Protein AF-A0A285VDT2-F1 (afdb_monomer_lite)

Structure (mmCIF, N/CA/C/O backbone):
data_AF-A0A285VDT2-F1
#
_entry.id   AF-A0A285VDT2-F1
#
loop_
_atom_site.group_PDB
_atom_site.id
_atom_site.type_symbol
_atom_site.label_atom_id
_atom_site.label_alt_id
_atom_site.label_comp_id
_atom_site.label_asym_id
_atom_site.label_entity_id
_atom_site.label_seq_id
_atom_site.pdbx_PDB_ins_code
_atom_site.Cartn_x
_atom_site.Cartn_y
_atom_site.Cartn_z
_atom_site.occupancy
_atom_site.B_iso_or_equiv
_atom_site.auth_seq_id
_atom_site.auth_comp_id
_atom_site.auth_asym_id
_atom_site.auth_atom_id
_atom_site.pdbx_PDB_model_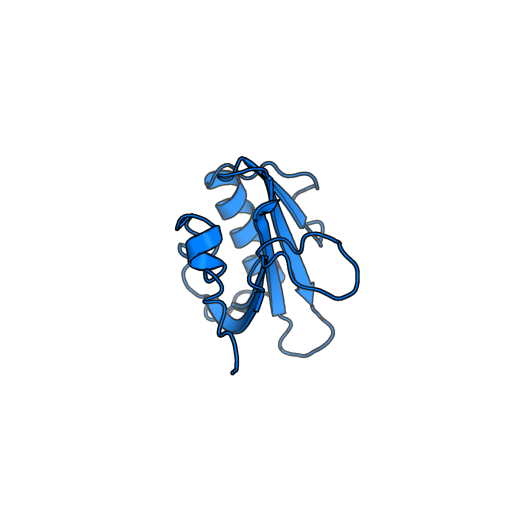num
ATOM 1 N N . MET A 1 1 ? -4.311 -21.437 -32.000 1.00 34.25 1 MET A N 1
ATOM 2 C CA . MET A 1 1 ? -3.318 -21.904 -31.013 1.00 34.25 1 MET A CA 1
ATOM 3 C C . MET A 1 1 ? -3.077 -20.751 -30.069 1.00 34.25 1 MET A C 1
A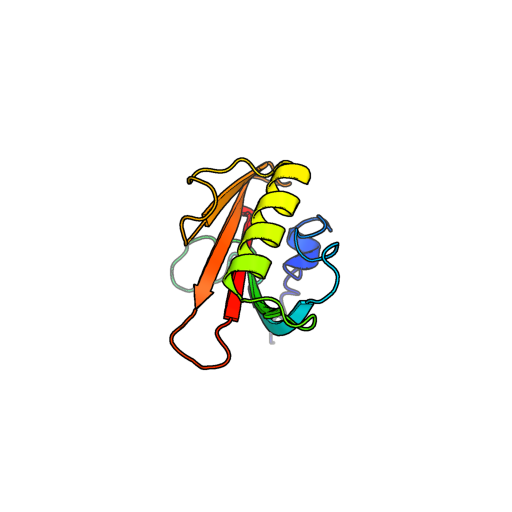TOM 5 O O . MET A 1 1 ? -2.606 -19.710 -30.505 1.00 34.25 1 MET A O 1
ATOM 9 N N . THR A 1 2 ? -3.561 -20.893 -28.843 1.00 35.31 2 THR A N 1
ATOM 10 C CA . THR A 1 2 ? -3.599 -19.864 -27.804 1.00 35.31 2 THR A CA 1
ATOM 11 C C . THR A 1 2 ? -2.186 -19.683 -27.260 1.00 35.31 2 THR A C 1
ATOM 13 O O . THR A 1 2 ? -1.640 -20.602 -26.654 1.00 35.31 2 THR A O 1
ATOM 16 N N . GLY A 1 3 ? -1.562 -18.543 -27.550 1.00 34.09 3 GLY A N 1
ATOM 17 C CA . GLY A 1 3 ? -0.282 -18.173 -26.959 1.00 34.09 3 GLY A CA 1
ATOM 18 C C . GLY A 1 3 ? -0.521 -17.744 -25.521 1.00 34.09 3 GLY A C 1
ATOM 19 O O . GLY A 1 3 ? -0.917 -16.609 -25.283 1.00 34.09 3 GLY A O 1
ATOM 20 N N . CYS A 1 4 ? -0.329 -18.659 -24.574 1.00 39.66 4 CYS A N 1
ATOM 21 C CA . CYS A 1 4 ? -0.195 -18.300 -23.170 1.00 39.66 4 CYS A CA 1
ATOM 22 C C . CYS A 1 4 ? 1.149 -17.582 -23.017 1.00 39.66 4 CYS A C 1
ATOM 24 O O . CYS A 1 4 ? 2.190 -18.226 -22.908 1.00 39.66 4 CYS A O 1
ATOM 26 N N . THR A 1 5 ? 1.146 -16.253 -23.070 1.00 41.75 5 THR A N 1
ATOM 27 C CA . THR A 1 5 ? 2.251 -15.468 -22.524 1.00 41.75 5 THR A CA 1
ATOM 28 C C . THR A 1 5 ? 2.185 -15.627 -21.014 1.00 41.75 5 THR A C 1
ATOM 30 O O . THR A 1 5 ? 1.240 -15.153 -20.389 1.00 41.75 5 THR A O 1
ATOM 33 N N . SER A 1 6 ? 3.145 -16.353 -20.447 1.00 41.56 6 SER A N 1
ATOM 34 C CA . SER A 1 6 ? 3.426 -16.358 -19.015 1.00 41.56 6 SER A CA 1
ATOM 35 C C . SER A 1 6 ? 3.717 -14.918 -18.595 1.00 41.56 6 SER A C 1
ATOM 37 O O . SER A 1 6 ? 4.803 -14.407 -18.868 1.00 41.56 6 SER A O 1
ATOM 39 N N . GLY A 1 7 ? 2.716 -14.237 -18.040 1.00 42.03 7 GLY A N 1
ATOM 40 C CA . GLY A 1 7 ? 2.920 -12.961 -17.378 1.00 42.03 7 GLY A CA 1
ATOM 41 C C . GLY A 1 7 ? 3.791 -13.207 -16.155 1.00 42.03 7 GLY A C 1
ATOM 42 O O . GLY A 1 7 ? 3.522 -14.117 -15.375 1.00 42.03 7 GLY A O 1
ATOM 43 N N . THR A 1 8 ? 4.897 -12.476 -16.055 1.00 47.69 8 THR A N 1
ATOM 44 C CA . THR A 1 8 ? 5.686 -12.406 -14.828 1.00 47.69 8 THR A CA 1
ATOM 45 C C . THR A 1 8 ? 4.775 -11.801 -13.758 1.00 47.69 8 THR A C 1
ATOM 47 O O . THR A 1 8 ? 4.368 -10.649 -13.949 1.00 47.69 8 THR A O 1
ATOM 50 N N . PRO A 1 9 ? 4.435 -12.535 -12.679 1.00 51.22 9 PRO A N 1
ATOM 51 C CA . PRO A 1 9 ? 3.618 -12.016 -11.590 1.00 51.22 9 PRO A CA 1
ATOM 52 C C . PRO A 1 9 ? 4.204 -10.701 -11.096 1.00 51.22 9 PRO A C 1
ATOM 54 O O . PRO A 1 9 ? 5.424 -10.575 -11.007 1.00 51.22 9 PRO A O 1
ATOM 57 N N . ALA A 1 10 ? 3.380 -9.721 -10.730 1.00 54.38 10 ALA A N 1
ATOM 58 C CA . ALA A 1 10 ? 3.920 -8.447 -10.257 1.00 54.38 10 ALA A CA 1
ATOM 59 C C . ALA A 1 10 ? 4.850 -8.597 -9.030 1.00 54.38 10 ALA A C 1
ATOM 61 O O . ALA A 1 10 ? 5.765 -7.800 -8.882 1.00 54.38 10 ALA A O 1
ATOM 62 N N . SER A 1 11 ? 4.709 -9.649 -8.214 1.00 51.66 11 SER A N 1
ATOM 63 C CA . SER A 1 11 ? 5.677 -10.002 -7.158 1.00 51.66 11 SER A CA 1
ATOM 64 C C . SER A 1 11 ? 7.075 -10.366 -7.688 1.00 51.66 11 SER A C 1
ATOM 66 O O . SER A 1 11 ? 8.075 -10.038 -7.058 1.00 51.66 11 SER A O 1
ATOM 68 N N . GLU A 1 12 ? 7.156 -11.001 -8.858 1.00 54.78 12 GLU A N 1
ATOM 69 C CA . GLU A 1 12 ? 8.400 -11.309 -9.575 1.00 54.78 12 GLU A CA 1
ATOM 70 C C . GLU A 1 12 ? 8.887 -10.091 -10.388 1.00 54.78 12 GLU A C 1
ATOM 72 O O . GLU A 1 12 ? 10.085 -9.845 -10.483 1.00 54.78 12 GLU A O 1
ATOM 77 N N . ALA A 1 13 ? 7.971 -9.262 -10.904 1.00 54.47 13 ALA A N 1
ATOM 78 C CA . ALA A 1 13 ? 8.301 -8.021 -11.616 1.00 54.47 13 ALA A CA 1
ATOM 79 C C . ALA A 1 13 ? 8.818 -6.902 -10.693 1.00 54.47 13 ALA A C 1
ATOM 81 O O . ALA A 1 13 ? 9.460 -5.964 -11.159 1.00 54.47 13 ALA A O 1
ATOM 82 N N . LEU A 1 14 ? 8.536 -7.002 -9.394 1.00 62.28 14 LEU A N 1
ATOM 83 C CA . LEU A 1 14 ? 9.082 -6.151 -8.340 1.00 62.28 14 LEU A CA 1
ATOM 84 C C . LEU A 1 14 ? 10.391 -6.713 -7.748 1.00 62.28 14 LEU A C 1
ATOM 86 O O . LEU A 1 14 ? 10.829 -6.229 -6.710 1.00 62.28 14 LEU A O 1
ATOM 90 N N . ASP A 1 15 ? 10.998 -7.725 -8.385 1.00 60.00 15 ASP A N 1
ATOM 91 C CA . ASP A 1 15 ? 12.266 -8.371 -7.992 1.00 60.00 15 ASP A CA 1
ATOM 92 C C . ASP A 1 15 ? 12.291 -8.877 -6.534 1.00 60.00 15 ASP A C 1
ATOM 94 O O . ASP A 1 15 ? 13.326 -8.898 -5.872 1.00 60.00 15 ASP A O 1
ATOM 98 N N . GLY A 1 16 ? 11.128 -9.263 -5.992 1.00 55.72 16 GLY A N 1
ATOM 99 C CA . GLY A 1 16 ? 11.021 -9.697 -4.599 1.00 55.72 16 GLY A CA 1
ATOM 100 C C . GLY A 1 16 ? 11.246 -8.586 -3.567 1.00 55.72 16 GLY A C 1
ATOM 101 O O . GLY A 1 16 ? 11.548 -8.900 -2.415 1.00 55.72 16 GLY A O 1
ATOM 102 N N . GLU A 1 17 ? 11.102 -7.309 -3.945 1.00 61.09 17 GLU A N 1
ATOM 103 C CA . GLU A 1 17 ? 11.144 -6.201 -2.990 1.00 61.09 17 GLU A CA 1
ATOM 104 C C . GLU A 1 17 ? 10.053 -6.392 -1.925 1.00 61.09 17 GLU A C 1
ATOM 106 O O . GLU A 1 17 ? 8.863 -6.403 -2.267 1.00 61.09 17 GLU A O 1
ATOM 111 N N . PRO A 1 18 ? 10.434 -6.548 -0.641 1.00 60.22 18 PRO A N 1
ATOM 112 C CA . PRO A 1 18 ? 9.469 -6.721 0.428 1.00 60.22 18 PRO A CA 1
ATOM 113 C C . PRO A 1 18 ? 8.611 -5.465 0.495 1.00 60.22 18 PRO A C 1
ATOM 115 O O . PRO A 1 18 ? 9.113 -4.342 0.583 1.00 60.22 18 PRO A O 1
ATOM 118 N N . LEU A 1 19 ? 7.304 -5.655 0.430 1.00 65.81 19 LEU A N 1
ATOM 119 C CA . LEU A 1 19 ? 6.352 -4.568 0.494 1.00 65.81 19 LEU A CA 1
ATOM 120 C C . LEU A 1 19 ? 6.322 -4.017 1.921 1.00 65.81 19 LEU A C 1
ATOM 122 O O . LEU A 1 19 ? 6.601 -4.725 2.890 1.00 65.81 19 LEU A O 1
ATOM 126 N N . ALA A 1 20 ? 5.931 -2.750 2.069 1.00 63.12 20 ALA A N 1
ATOM 127 C CA . ALA A 1 20 ? 5.812 -2.113 3.382 1.00 63.12 20 ALA A CA 1
ATOM 128 C C . ALA A 1 20 ? 4.927 -2.920 4.345 1.00 63.12 20 ALA A C 1
ATOM 130 O O . ALA A 1 20 ? 5.155 -2.893 5.538 1.00 63.12 20 ALA A O 1
ATOM 131 N N . TRP A 1 21 ? 3.961 -3.695 3.850 1.00 68.62 21 TRP A N 1
ATOM 132 C CA . TRP A 1 21 ? 3.083 -4.504 4.697 1.00 68.62 21 TRP A CA 1
ATOM 133 C C . TRP A 1 21 ? 3.647 -5.893 5.055 1.00 68.62 21 TRP A C 1
ATOM 135 O O . TRP A 1 21 ? 3.202 -6.440 6.057 1.00 68.62 21 TRP A O 1
ATOM 145 N N . ASP A 1 22 ? 4.615 -6.460 4.309 1.00 68.38 22 ASP A N 1
ATOM 146 C CA . ASP A 1 22 ? 5.169 -7.813 4.569 1.00 68.3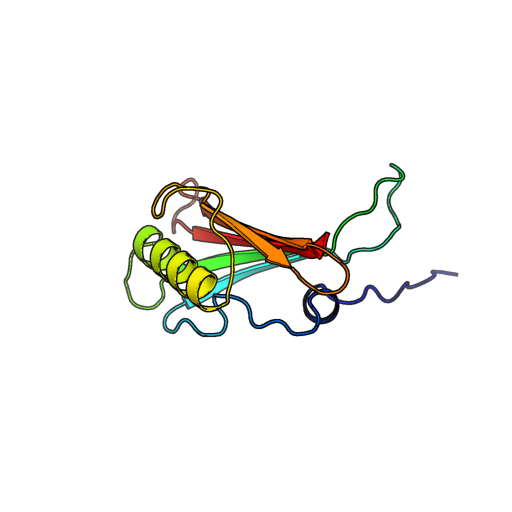8 22 ASP A CA 1
ATOM 147 C C . ASP A 1 22 ? 5.780 -7.934 5.981 1.00 68.38 22 ASP A C 1
ATOM 149 O O . ASP A 1 22 ? 5.994 -9.032 6.492 1.00 68.38 22 ASP A O 1
ATOM 153 N N . GLN A 1 23 ? 6.080 -6.793 6.606 1.00 65.56 23 GLN A N 1
ATOM 154 C CA . GLN A 1 23 ? 6.706 -6.680 7.922 1.00 65.56 23 GLN A CA 1
ATOM 155 C C . GLN A 1 23 ? 5.758 -6.119 8.995 1.00 65.56 23 GLN A C 1
ATOM 157 O O . GLN A 1 23 ? 6.166 -5.978 10.145 1.00 65.56 23 GLN A O 1
ATOM 162 N N . ILE A 1 24 ? 4.504 -5.803 8.650 1.00 67.19 24 ILE A N 1
ATOM 163 C CA . ILE A 1 24 ? 3.533 -5.236 9.595 1.00 67.19 24 ILE A CA 1
ATOM 164 C C . ILE A 1 24 ? 2.672 -6.363 10.160 1.00 67.19 24 ILE A C 1
ATOM 166 O O . ILE A 1 24 ? 1.883 -6.990 9.454 1.00 67.19 24 ILE A O 1
ATOM 170 N N . GLU A 1 25 ? 2.809 -6.606 11.461 1.00 73.12 25 GLU A N 1
ATOM 171 C CA . GLU A 1 25 ? 1.945 -7.529 12.194 1.00 73.12 25 GLU A CA 1
ATOM 172 C C . GLU A 1 25 ? 0.524 -6.961 12.357 1.00 73.12 25 GLU A C 1
ATOM 174 O O . GLU A 1 25 ? 0.317 -5.748 12.391 1.00 73.12 25 GLU A O 1
ATOM 179 N N . GLY A 1 26 ? -0.473 -7.841 12.501 1.00 79.38 26 GLY A N 1
ATOM 180 C CA . GLY A 1 26 ? -1.849 -7.419 12.794 1.00 79.38 26 GLY A CA 1
ATOM 181 C C . GLY A 1 26 ? -2.633 -6.894 11.588 1.00 79.38 26 GLY A C 1
ATOM 182 O O . GLY A 1 26 ? -3.583 -6.135 11.768 1.00 79.38 26 GLY A O 1
ATOM 183 N N . VAL A 1 27 ? -2.266 -7.305 10.371 1.00 83.62 27 VAL A N 1
ATOM 184 C CA . VAL A 1 27 ? -2.938 -6.928 9.116 1.00 83.62 27 VAL A CA 1
ATOM 185 C C . VAL A 1 27 ? -3.541 -8.157 8.444 1.00 83.62 27 VAL A C 1
ATOM 187 O O . VAL A 1 27 ? -2.894 -9.197 8.345 1.00 83.62 27 VAL A O 1
ATOM 190 N N . GLU A 1 28 ? -4.766 -8.030 7.939 1.00 85.31 28 GLU A N 1
ATOM 191 C CA . GLU A 1 28 ? -5.421 -9.036 7.101 1.00 85.31 28 GLU A CA 1
ATOM 192 C C . GLU A 1 28 ? -5.576 -8.512 5.665 1.00 85.31 28 GLU A C 1
ATOM 194 O O . GLU A 1 28 ? -5.988 -7.370 5.441 1.00 85.31 28 GLU A O 1
ATOM 199 N N . VAL A 1 29 ? -5.246 -9.353 4.679 1.00 83.94 29 VAL A N 1
ATOM 200 C CA . VAL A 1 29 ? -5.461 -9.067 3.252 1.00 83.94 29 VAL A CA 1
ATOM 201 C C . VAL A 1 29 ? -6.850 -9.569 2.865 1.00 83.94 29 VAL A C 1
ATOM 203 O O . VAL A 1 29 ? -7.089 -10.773 2.838 1.00 83.94 29 VAL A O 1
ATOM 206 N N . VAL A 1 30 ? -7.757 -8.644 2.555 1.00 85.06 30 VAL A N 1
ATOM 207 C CA . VAL A 1 30 ? -9.136 -8.961 2.143 1.00 85.06 30 VAL A CA 1
ATOM 208 C C . VAL A 1 30 ? -9.210 -9.278 0.656 1.00 85.06 30 VAL A C 1
ATOM 210 O O . VAL A 1 30 ? -9.991 -10.129 0.239 1.00 85.06 30 VAL A O 1
ATOM 213 N N . ASP A 1 31 ? -8.421 -8.564 -0.143 1.00 81.25 31 ASP A N 1
ATOM 214 C CA . ASP A 1 31 ? -8.404 -8.702 -1.593 1.00 81.25 31 ASP A CA 1
ATOM 215 C C . ASP A 1 31 ? -7.032 -8.316 -2.150 1.00 81.25 31 ASP A C 1
ATOM 217 O O . ASP A 1 31 ? -6.338 -7.451 -1.601 1.00 81.25 31 ASP A O 1
ATOM 221 N N . GLU A 1 32 ? -6.654 -8.951 -3.253 1.00 80.56 32 GLU A N 1
ATOM 222 C CA . GLU A 1 32 ? -5.413 -8.688 -3.972 1.00 80.56 32 GLU A CA 1
ATOM 223 C C . GLU A 1 32 ? -5.664 -8.744 -5.479 1.00 80.56 32 GLU A C 1
ATOM 225 O O . GLU A 1 32 ? -6.128 -9.746 -6.022 1.00 80.56 32 GLU A O 1
ATOM 230 N N . ALA A 1 33 ? -5.283 -7.670 -6.164 1.00 79.69 33 ALA A N 1
ATOM 231 C CA . ALA A 1 33 ? -5.265 -7.591 -7.610 1.00 79.69 33 ALA A CA 1
ATOM 232 C C . ALA A 1 33 ? -3.824 -7.429 -8.100 1.00 79.69 33 ALA A C 1
ATOM 234 O O . ALA A 1 33 ? -3.126 -6.474 -7.749 1.00 79.69 33 ALA A O 1
A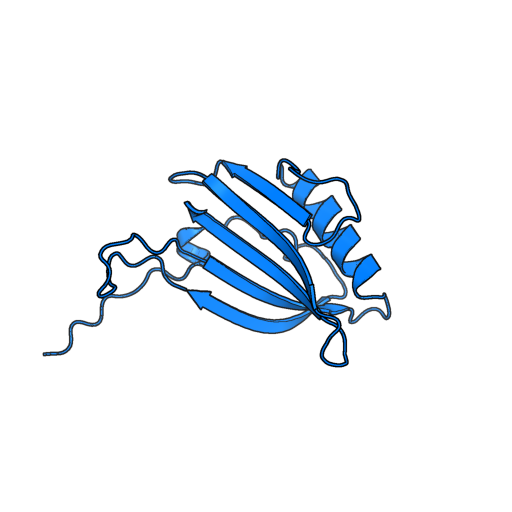TOM 235 N N . VAL A 1 34 ? -3.402 -8.356 -8.955 1.00 75.06 34 VAL A N 1
ATOM 236 C CA . VAL A 1 34 ? -2.099 -8.342 -9.618 1.00 75.06 34 VAL A CA 1
ATOM 237 C C . VAL A 1 34 ? -2.315 -8.093 -11.103 1.00 75.06 34 VAL A C 1
ATOM 239 O O . VAL A 1 34 ? -3.050 -8.822 -11.768 1.00 75.06 34 VAL A O 1
ATOM 242 N N . VAL A 1 35 ? -1.684 -7.042 -11.617 1.00 75.31 35 VAL A N 1
ATOM 243 C CA . VAL A 1 35 ? -1.653 -6.730 -13.043 1.00 75.31 35 VAL A CA 1
ATOM 244 C C . VAL A 1 35 ? -0.239 -6.958 -13.537 1.00 75.31 35 VAL A C 1
ATOM 246 O O . VAL A 1 35 ? 0.680 -6.224 -13.170 1.00 75.31 35 VAL A O 1
ATOM 249 N N . ASP A 1 36 ? -0.078 -7.964 -14.391 1.00 66.50 36 ASP A N 1
ATOM 250 C CA . ASP A 1 36 ? 1.199 -8.237 -15.035 1.00 66.50 36 ASP A CA 1
ATOM 251 C C . ASP A 1 36 ? 1.501 -7.138 -16.054 1.00 66.50 36 ASP A C 1
ATOM 253 O O . ASP A 1 36 ? 0.679 -6.795 -16.914 1.00 66.50 36 ASP A O 1
ATOM 257 N N . GLY A 1 37 ? 2.715 -6.598 -15.977 1.00 62.03 37 GLY A N 1
ATOM 258 C CA . GLY A 1 37 ? 3.213 -5.604 -16.916 1.00 62.03 37 GLY A CA 1
ATOM 259 C C . GLY A 1 37 ? 3.518 -6.222 -18.276 1.00 62.03 37 GLY A C 1
ATOM 260 O O . GLY A 1 37 ? 4.677 -6.384 -18.640 1.00 62.03 37 GLY A O 1
ATOM 261 N N . SER A 1 38 ? 2.494 -6.610 -19.034 1.00 56.38 38 SER A N 1
ATOM 262 C CA . SER A 1 38 ? 2.671 -7.089 -20.405 1.00 56.38 38 SER A CA 1
ATOM 263 C C . SER A 1 38 ? 2.552 -5.932 -21.397 1.00 56.38 38 SER A C 1
ATOM 265 O O . SER A 1 38 ? 1.655 -5.096 -21.324 1.00 56.38 38 SER A O 1
ATOM 267 N N . THR A 1 39 ? 3.445 -5.865 -22.383 1.00 48.91 39 THR A N 1
ATOM 268 C CA . THR A 1 39 ? 3.262 -4.991 -23.551 1.00 48.91 39 THR A CA 1
ATOM 269 C C . THR A 1 39 ? 2.154 -5.599 -24.419 1.00 48.91 39 THR A C 1
ATOM 271 O O . THR A 1 39 ? 2.420 -6.310 -25.382 1.00 48.91 39 THR A O 1
ATOM 274 N N . GLY A 1 40 ? 0.889 -5.418 -24.033 1.00 47.38 40 GLY A N 1
ATOM 275 C CA . GLY A 1 40 ? -0.185 -6.238 -24.595 1.00 47.38 40 GLY A CA 1
ATOM 276 C C . GLY A 1 40 ? -1.593 -5.719 -24.343 1.00 47.38 40 GLY A C 1
ATOM 277 O O . GLY A 1 40 ? -2.432 -6.443 -23.825 1.00 47.38 40 GLY A O 1
ATOM 278 N N . GLY A 1 41 ? -1.888 -4.484 -24.746 1.00 37.50 41 GLY A N 1
ATOM 279 C CA . GLY A 1 41 ? -3.259 -3.973 -24.775 1.00 37.50 41 GLY A CA 1
ATOM 280 C C . GLY A 1 41 ? -3.505 -3.108 -26.007 1.00 37.50 41 GLY A C 1
ATOM 281 O O . GLY A 1 41 ? -2.617 -2.366 -26.420 1.00 37.50 41 GLY A O 1
ATOM 282 N N . LEU A 1 42 ? -4.719 -3.189 -26.567 1.00 45.31 42 LEU A N 1
ATOM 283 C CA . LEU A 1 42 ? -5.270 -2.529 -27.775 1.00 45.31 42 LEU A CA 1
ATOM 284 C C . LEU A 1 42 ? -5.011 -1.007 -27.932 1.00 45.31 42 LEU A C 1
ATOM 286 O O . LEU A 1 42 ? -5.443 -0.406 -28.912 1.00 45.31 42 LEU A O 1
ATOM 290 N N . THR A 1 43 ? -4.321 -0.374 -26.984 1.00 54.03 43 THR A N 1
ATOM 291 C CA . THR A 1 43 ? -4.027 1.061 -26.903 1.00 54.03 43 THR A CA 1
ATOM 292 C C . THR A 1 43 ? -2.544 1.409 -27.087 1.00 54.03 43 THR A C 1
ATOM 294 O O . THR A 1 43 ? -2.215 2.593 -27.143 1.00 54.03 43 THR A O 1
ATOM 297 N N . GLY A 1 44 ? -1.641 0.421 -27.177 1.00 46.44 44 GLY A N 1
ATOM 298 C CA . GLY A 1 44 ? -0.205 0.647 -27.407 1.00 46.44 44 GLY A CA 1
ATOM 299 C C . GLY A 1 44 ? 0.538 1.346 -26.260 1.00 46.44 44 GLY A C 1
ATOM 300 O O . GLY A 1 44 ? 1.684 1.753 -26.442 1.00 46.44 44 GLY A O 1
ATOM 301 N N . LYS A 1 45 ? -0.087 1.503 -25.086 1.00 50.94 45 LYS A N 1
ATOM 302 C CA . LYS A 1 45 ? 0.578 2.033 -23.891 1.00 50.94 45 LYS A CA 1
ATOM 303 C C . LYS A 1 45 ? 1.198 0.883 -23.093 1.00 50.94 45 LYS A C 1
ATOM 305 O O . LYS A 1 45 ? 0.512 -0.120 -22.898 1.00 50.94 45 LYS A O 1
ATOM 310 N N . PRO A 1 46 ? 2.449 1.010 -22.621 1.00 53.66 46 PRO A N 1
ATOM 311 C CA . PRO A 1 46 ? 2.998 0.052 -21.671 1.00 53.66 46 PRO A CA 1
ATOM 312 C C . PRO A 1 46 ? 2.112 0.037 -20.418 1.00 53.66 46 PRO A C 1
ATOM 314 O O . PRO A 1 46 ? 1.866 1.089 -19.825 1.00 53.66 46 PRO A O 1
ATOM 317 N N . SER A 1 47 ? 1.588 -1.133 -20.049 1.00 61.59 47 SER A N 1
ATOM 318 C CA . SER A 1 47 ? 1.057 -1.350 -18.707 1.00 61.59 47 SER A CA 1
ATOM 319 C C . SER A 1 47 ? 2.220 -1.723 -17.810 1.00 61.59 47 SER A C 1
ATOM 321 O O . SER A 1 47 ? 2.977 -2.647 -18.107 1.00 61.59 47 SER A O 1
ATOM 323 N N . TYR A 1 48 ? 2.362 -0.970 -16.736 1.00 72.00 48 TYR A N 1
ATOM 324 C CA . TYR A 1 48 ? 3.345 -1.232 -15.707 1.00 72.00 48 TYR A CA 1
ATOM 325 C C . TYR A 1 48 ? 2.842 -2.363 -14.810 1.00 72.00 48 TYR A C 1
ATOM 327 O O . TYR A 1 48 ? 1.634 -2.431 -14.573 1.00 72.00 48 TYR A O 1
ATOM 335 N N . PRO A 1 49 ? 3.721 -3.265 -14.347 1.00 75.69 49 PRO A N 1
ATOM 336 C CA . PRO A 1 49 ? 3.337 -4.239 -13.342 1.00 75.69 49 PRO A CA 1
ATOM 337 C C . PRO A 1 49 ? 2.839 -3.504 -12.095 1.00 75.69 49 PRO A C 1
ATOM 339 O O . PRO A 1 49 ? 3.515 -2.607 -11.579 1.00 75.69 49 PRO A O 1
ATOM 342 N N . THR A 1 50 ? 1.650 -3.880 -11.632 1.00 79.69 50 THR A N 1
ATOM 343 C CA . THR A 1 50 ? 0.976 -3.239 -10.502 1.00 79.69 50 THR A CA 1
ATOM 344 C C . THR A 1 50 ? 0.432 -4.293 -9.548 1.00 79.69 50 THR A C 1
ATOM 346 O O . THR A 1 50 ? -0.238 -5.235 -9.965 1.00 79.69 50 THR A O 1
ATOM 349 N N . VAL A 1 51 ? 0.674 -4.099 -8.254 1.00 82.19 51 VAL A N 1
ATOM 350 C CA . VAL A 1 51 ? 0.030 -4.836 -7.162 1.00 82.19 51 VAL A CA 1
ATOM 351 C C . VAL A 1 51 ? -0.897 -3.875 -6.434 1.00 82.19 51 VAL A C 1
ATOM 353 O O . VAL A 1 51 ? -0.460 -2.811 -6.003 1.00 82.19 51 VAL A O 1
ATOM 356 N N . THR A 1 52 ? -2.164 -4.243 -6.280 1.00 84.50 52 THR A N 1
ATOM 357 C CA . THR A 1 52 ? -3.127 -3.531 -5.431 1.00 84.50 52 THR A CA 1
ATOM 358 C C . THR A 1 52 ? -3.644 -4.484 -4.372 1.00 84.50 52 THR A C 1
ATOM 360 O O . THR A 1 52 ? -4.057 -5.594 -4.694 1.00 84.50 52 THR A O 1
ATOM 363 N N . ARG A 1 53 ? -3.629 -4.065 -3.111 1.00 84.69 53 ARG A N 1
ATOM 364 C CA . ARG A 1 53 ? -4.114 -4.865 -1.985 1.00 84.69 53 ARG A CA 1
ATOM 365 C C . ARG A 1 53 ? -5.068 -4.067 -1.133 1.00 84.69 53 ARG A C 1
ATOM 367 O O . ARG A 1 53 ? -4.824 -2.894 -0.854 1.00 84.69 53 ARG A O 1
ATOM 374 N N . HIS A 1 54 ? -6.129 -4.730 -0.702 1.00 88.25 54 HIS A N 1
ATOM 375 C CA . HIS A 1 54 ? -7.083 -4.199 0.254 1.00 88.25 54 HIS A CA 1
ATOM 376 C C . HIS A 1 54 ? -6.796 -4.822 1.614 1.00 88.25 54 HIS A C 1
ATOM 378 O O . HIS A 1 54 ? -6.916 -6.033 1.797 1.00 88.25 54 HIS A O 1
ATOM 384 N N . LEU A 1 55 ? -6.391 -3.979 2.552 1.00 88.38 55 LEU A N 1
ATOM 385 C CA . LEU A 1 55 ? -5.927 -4.353 3.875 1.00 88.38 55 LEU A CA 1
ATOM 386 C C . LEU A 1 55 ? -6.943 -3.903 4.920 1.00 88.38 55 LEU A C 1
ATOM 388 O O . LEU A 1 55 ? -7.511 -2.811 4.818 1.00 88.38 55 LEU A O 1
ATOM 392 N N . VAL A 1 56 ? -7.143 -4.730 5.940 1.00 89.38 56 VAL A N 1
ATOM 393 C CA . VAL A 1 56 ? -7.911 -4.371 7.135 1.00 89.38 56 VAL A CA 1
ATOM 394 C C . VAL A 1 56 ? -7.083 -4.632 8.393 1.00 89.38 56 VAL A C 1
ATOM 396 O O . VAL A 1 56 ? -6.301 -5.587 8.430 1.00 89.38 56 VAL A O 1
ATOM 399 N N . PRO A 1 57 ? -7.219 -3.784 9.423 1.00 87.88 57 PRO A N 1
ATOM 400 C CA . PRO A 1 57 ? -6.574 -4.021 10.706 1.00 87.88 57 PRO A CA 1
ATOM 401 C C . PRO A 1 57 ? -7.217 -5.224 11.413 1.00 87.88 57 PRO A C 1
ATOM 403 O O . PRO A 1 57 ? -8.434 -5.275 11.587 1.00 87.88 57 PRO A O 1
ATOM 406 N N . ALA A 1 58 ? -6.398 -6.187 11.835 1.00 86.44 58 ALA A N 1
ATOM 407 C CA . ALA A 1 58 ? -6.813 -7.391 12.565 1.00 86.44 58 ALA A CA 1
ATOM 408 C C . ALA A 1 58 ? -6.502 -7.313 14.074 1.00 86.44 58 ALA A C 1
ATOM 410 O O . ALA A 1 58 ? -6.958 -8.141 14.860 1.00 86.44 58 ALA A O 1
ATOM 411 N N . ASP A 1 59 ? -5.733 -6.307 14.486 1.00 86.06 59 ASP A N 1
ATOM 412 C CA . ASP A 1 59 ? -5.300 -6.039 15.862 1.00 86.06 59 ASP A CA 1
ATOM 413 C C . ASP A 1 59 ? -6.234 -5.085 16.635 1.00 86.06 59 ASP A C 1
ATOM 415 O O . ASP A 1 59 ? -5.977 -4.766 17.795 1.00 86.06 59 ASP A O 1
ATOM 419 N N . GLY A 1 60 ? -7.331 -4.647 16.010 1.00 83.81 60 GLY A N 1
ATOM 420 C CA . GLY A 1 60 ? -8.288 -3.700 16.588 1.00 83.81 60 GLY A CA 1
ATOM 421 C C . GLY A 1 60 ? -7.931 -2.223 16.391 1.00 83.81 60 GLY A C 1
ATOM 422 O O . GLY A 1 60 ? -8.647 -1.375 16.922 1.00 83.81 60 GLY A O 1
ATOM 423 N N . SER A 1 61 ? -6.871 -1.915 15.635 1.00 89.19 61 SER A N 1
ATOM 424 C CA . SER A 1 61 ? -6.547 -0.547 15.204 1.00 89.19 61 SER A CA 1
ATOM 425 C C . SER A 1 61 ? -7.538 -0.007 14.163 1.00 89.19 61 SER A C 1
ATOM 427 O O . SER A 1 61 ? -8.328 -0.758 13.582 1.00 89.19 61 SER A O 1
ATOM 429 N N . THR A 1 62 ? -7.527 1.306 13.922 1.00 90.56 62 THR A N 1
ATOM 430 C CA . THR A 1 62 ? -8.319 1.920 12.847 1.00 90.56 62 THR A CA 1
ATOM 431 C C . THR A 1 62 ? -7.605 1.817 11.490 1.00 90.56 62 THR A C 1
ATOM 433 O O . THR A 1 62 ? -6.385 1.636 11.426 1.00 90.56 62 THR A O 1
ATOM 436 N N . PRO A 1 63 ? -8.330 1.945 10.364 1.00 89.62 63 PRO A N 1
ATOM 437 C CA . PRO A 1 63 ? -7.713 2.017 9.040 1.00 89.62 63 PRO A CA 1
ATOM 438 C C . PRO A 1 63 ? -6.690 3.153 8.910 1.00 89.62 63 PRO A C 1
ATOM 440 O O . PRO A 1 63 ? -5.686 2.989 8.228 1.00 89.62 63 PRO A O 1
ATOM 443 N N . GLU A 1 64 ? -6.911 4.286 9.576 1.00 90.00 64 GLU A N 1
ATOM 444 C CA . GLU A 1 64 ? -5.962 5.400 9.640 1.00 90.00 64 GLU A CA 1
ATOM 445 C C . GLU A 1 64 ? -4.665 4.989 10.342 1.00 90.00 64 GLU A C 1
ATOM 447 O O . GLU A 1 64 ? -3.593 5.186 9.779 1.00 90.00 64 GLU A O 1
ATOM 452 N N . GLU A 1 65 ? -4.753 4.346 11.511 1.00 90.38 65 GLU A N 1
ATOM 453 C CA . GLU A 1 65 ? -3.585 3.843 12.250 1.00 90.38 65 GLU A CA 1
ATOM 454 C C . GLU A 1 65 ? -2.811 2.787 11.443 1.00 90.38 65 GLU A C 1
ATOM 456 O O . GLU A 1 65 ? -1.579 2.775 11.420 1.00 90.38 65 GLU A O 1
ATOM 461 N N . LEU A 1 66 ? -3.513 1.901 10.729 1.00 90.25 66 LEU A N 1
ATOM 462 C CA . LEU A 1 66 ? -2.883 0.968 9.794 1.00 90.25 66 LEU A CA 1
ATOM 463 C C . LEU A 1 66 ? -2.187 1.703 8.637 1.00 90.25 66 LEU A C 1
ATOM 465 O O . LEU A 1 66 ? -1.063 1.359 8.272 1.00 90.25 66 LEU A O 1
ATOM 469 N N . ALA A 1 67 ? -2.836 2.710 8.058 1.00 90.06 67 ALA A N 1
ATOM 470 C CA . ALA A 1 67 ? -2.283 3.470 6.949 1.00 90.06 67 ALA A CA 1
ATOM 471 C C . ALA A 1 67 ? -1.044 4.280 7.364 1.00 90.06 67 ALA A C 1
ATOM 473 O O . ALA A 1 67 ? -0.081 4.332 6.605 1.00 90.06 67 ALA A O 1
ATOM 474 N N . GLU A 1 68 ? -1.027 4.849 8.568 1.00 89.94 68 GLU A N 1
ATOM 475 C CA . GLU A 1 68 ? 0.148 5.518 9.136 1.00 89.94 68 GLU A CA 1
ATOM 476 C C . GLU A 1 68 ? 1.316 4.544 9.333 1.00 89.94 68 GLU A C 1
ATOM 478 O O . GLU A 1 68 ? 2.414 4.818 8.854 1.00 89.94 68 GLU A O 1
ATOM 483 N N . ARG A 1 69 ? 1.074 3.353 9.901 1.00 89.38 69 ARG A N 1
ATOM 484 C CA . ARG A 1 69 ? 2.110 2.307 10.022 1.00 89.38 69 ARG A CA 1
ATOM 485 C C . ARG A 1 69 ? 2.686 1.892 8.668 1.00 89.38 69 ARG A C 1
ATOM 487 O O . ARG A 1 69 ? 3.894 1.710 8.540 1.00 89.38 69 ARG A O 1
ATOM 494 N N . LEU A 1 70 ? 1.838 1.765 7.645 1.00 88.81 70 LEU A N 1
ATOM 495 C CA . LEU A 1 70 ? 2.270 1.472 6.273 1.00 88.81 70 LEU A CA 1
ATOM 496 C C . LEU A 1 70 ? 3.149 2.582 5.694 1.00 88.81 70 LEU A C 1
ATOM 498 O O . LEU A 1 70 ? 4.125 2.291 5.001 1.00 88.81 70 LEU A O 1
ATOM 502 N N . ILE A 1 71 ? 2.811 3.843 5.972 1.00 89.12 71 ILE A N 1
ATOM 503 C CA . ILE A 1 71 ? 3.607 4.999 5.557 1.00 89.12 71 ILE A CA 1
ATOM 504 C C . ILE A 1 71 ? 4.973 4.959 6.238 1.00 89.12 71 ILE A C 1
ATOM 506 O O . ILE A 1 71 ? 5.984 4.993 5.536 1.00 89.12 71 ILE A O 1
ATOM 510 N N . ASP A 1 72 ? 5.014 4.823 7.561 1.00 88.44 72 ASP A N 1
ATOM 511 C CA . ASP A 1 72 ? 6.261 4.796 8.328 1.00 88.44 72 ASP A CA 1
ATOM 512 C C . ASP A 1 72 ? 7.176 3.661 7.855 1.00 88.44 72 ASP A C 1
ATOM 514 O O . ASP A 1 72 ? 8.332 3.893 7.495 1.00 88.44 72 ASP A O 1
ATOM 518 N N . GLN A 1 73 ? 6.628 2.452 7.715 1.00 86.75 73 GLN A N 1
ATOM 519 C CA . GLN A 1 73 ? 7.373 1.293 7.232 1.00 86.75 73 GLN A CA 1
ATOM 520 C C . GLN A 1 73 ? 7.871 1.474 5.792 1.00 86.75 73 GLN A C 1
ATOM 522 O O . GLN A 1 73 ? 8.963 1.013 5.448 1.00 86.75 73 GLN A O 1
ATOM 527 N N . SER A 1 74 ? 7.106 2.160 4.933 1.00 86.38 74 SER A N 1
ATOM 528 C CA . SER A 1 74 ? 7.563 2.482 3.579 1.00 86.38 74 SER A CA 1
ATOM 529 C C . SER A 1 74 ? 8.751 3.447 3.601 1.00 86.38 74 SER A C 1
ATOM 531 O O . SER A 1 74 ? 9.744 3.225 2.906 1.00 86.38 74 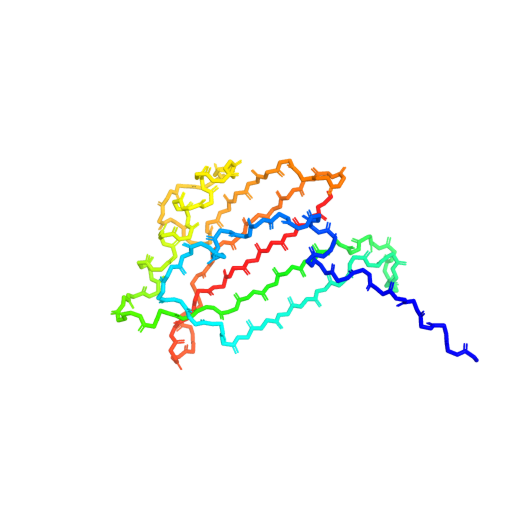SER A O 1
ATOM 533 N N . VAL A 1 75 ? 8.709 4.478 4.445 1.00 87.12 75 VAL A N 1
ATOM 534 C CA . VAL A 1 75 ? 9.818 5.426 4.593 1.00 87.12 75 VAL A CA 1
ATOM 535 C C . VAL A 1 75 ? 11.071 4.704 5.094 1.00 87.12 75 VAL A C 1
ATOM 537 O O . VAL A 1 75 ? 12.152 4.906 4.540 1.00 87.12 75 VAL A O 1
ATOM 540 N N . GLU A 1 76 ? 10.934 3.790 6.059 1.00 86.75 76 GLU A N 1
ATOM 541 C CA . GLU A 1 76 ? 12.037 2.943 6.539 1.00 86.75 76 GLU A CA 1
ATOM 542 C C . GLU A 1 76 ? 12.630 2.045 5.440 1.00 86.75 76 GLU A C 1
ATOM 544 O O . GLU A 1 76 ? 13.839 1.821 5.396 1.00 86.75 76 GLU A O 1
ATOM 549 N N . GLN A 1 77 ? 11.802 1.580 4.501 1.00 82.56 77 GLN A N 1
ATOM 550 C CA . GLN A 1 77 ? 12.226 0.810 3.324 1.00 82.56 77 GLN A CA 1
ATOM 551 C C . GLN A 1 77 ? 12.813 1.675 2.191 1.00 82.56 77 GLN A C 1
ATOM 553 O O . GLN A 1 77 ? 13.121 1.159 1.108 1.00 82.56 77 GLN A O 1
ATOM 558 N N . GLY A 1 78 ? 12.980 2.981 2.418 1.00 86.50 78 GLY A N 1
ATOM 559 C CA . GLY A 1 78 ? 13.584 3.916 1.471 1.00 86.50 78 GLY A CA 1
ATOM 560 C C . GLY A 1 78 ? 12.614 4.479 0.433 1.00 86.50 78 GLY A C 1
ATOM 561 O O . GLY A 1 78 ? 13.055 4.931 -0.625 1.00 86.50 78 GLY A O 1
ATOM 562 N N . TRP A 1 79 ? 11.306 4.439 0.699 1.00 89.31 79 TRP A N 1
ATOM 563 C CA . TRP A 1 79 ? 10.319 5.144 -0.112 1.00 89.31 79 TRP A CA 1
ATOM 564 C C . TRP A 1 79 ? 10.357 6.650 0.177 1.00 89.31 79 TRP A C 1
ATOM 566 O O . TRP A 1 79 ? 10.225 7.088 1.317 1.00 89.31 79 TRP A O 1
ATOM 576 N N . ASP A 1 80 ? 10.515 7.456 -0.872 1.00 90.38 80 ASP A N 1
ATOM 577 C CA . ASP A 1 80 ? 10.568 8.915 -0.781 1.00 90.38 80 ASP A CA 1
ATOM 578 C C . ASP A 1 80 ? 9.165 9.525 -0.882 1.00 90.38 80 ASP A C 1
ATOM 580 O O . ASP A 1 80 ? 8.548 9.537 -1.960 1.00 90.38 80 ASP A O 1
ATOM 584 N N . GLY A 1 81 ? 8.658 10.016 0.249 1.00 87.56 81 GLY A N 1
ATOM 585 C CA . GLY A 1 81 ? 7.332 10.610 0.386 1.00 87.56 81 GLY A CA 1
ATOM 586 C C . GLY A 1 81 ? 7.164 11.885 -0.441 1.00 87.56 81 GLY A C 1
ATOM 587 O O . GLY A 1 81 ? 7.882 12.863 -0.279 1.00 87.56 81 GLY A O 1
ATOM 588 N N . GLN A 1 82 ? 6.156 11.893 -1.308 1.00 84.25 82 GLN A N 1
ATOM 589 C CA . GLN A 1 82 ? 5.771 13.035 -2.144 1.00 84.25 82 GLN A CA 1
ATOM 590 C C . GLN A 1 82 ? 4.598 13.828 -1.540 1.00 84.25 82 GLN A C 1
ATOM 592 O O . GLN A 1 82 ? 4.120 14.796 -2.133 1.00 84.25 82 GLN A O 1
ATOM 597 N N . SER A 1 83 ? 4.068 13.393 -0.396 1.00 78.56 83 SER A N 1
ATOM 598 C CA . SER A 1 83 ? 2.948 14.017 0.314 1.00 78.56 83 SER A CA 1
ATOM 599 C C . SER A 1 83 ? 3.223 14.018 1.821 1.00 78.56 83 SER A C 1
ATOM 601 O O . SER A 1 83 ? 3.951 13.141 2.292 1.00 78.56 83 SER A O 1
ATOM 603 N N . PRO A 1 84 ? 2.681 14.984 2.587 1.00 77.38 84 PRO A N 1
ATOM 604 C CA . PRO A 1 84 ? 2.791 14.976 4.040 1.00 77.38 84 PRO A CA 1
ATOM 605 C C . PRO A 1 84 ? 2.288 13.651 4.641 1.00 77.38 84 PRO A C 1
ATOM 607 O O . PRO A 1 84 ? 1.305 13.096 4.134 1.00 77.38 84 PRO A O 1
ATOM 610 N N . PRO A 1 85 ? 2.909 13.161 5.730 1.00 69.44 85 PRO A N 1
ATOM 611 C CA . PRO A 1 85 ? 2.361 12.056 6.513 1.00 69.44 85 PRO A CA 1
ATOM 612 C C . PRO A 1 85 ? 0.917 12.368 6.938 1.00 69.44 85 PRO A C 1
ATOM 614 O O . PRO A 1 85 ? 0.584 13.533 7.165 1.00 69.44 85 PRO A O 1
ATOM 617 N N . ALA A 1 86 ? 0.060 11.347 7.013 1.00 70.38 86 ALA A N 1
ATOM 618 C CA . ALA A 1 86 ? -1.373 11.459 7.332 1.00 70.38 86 ALA A CA 1
ATOM 619 C C . ALA A 1 86 ? -2.254 12.227 6.314 1.00 70.38 86 ALA A C 1
ATOM 621 O O . ALA A 1 86 ? -3.428 12.490 6.581 1.00 70.38 86 ALA A O 1
ATOM 622 N N . GLN A 1 87 ? -1.743 12.559 5.118 1.00 80.19 87 GLN A N 1
ATOM 623 C CA . GLN A 1 87 ? -2.576 13.013 3.999 1.00 80.19 87 GLN A CA 1
ATOM 624 C C . GLN A 1 87 ? -2.844 11.860 3.026 1.00 80.19 87 GLN A C 1
ATOM 626 O O . GLN A 1 87 ? -1.929 11.370 2.369 1.00 80.19 87 GLN A O 1
ATOM 631 N N . PHE A 1 88 ? -4.116 11.473 2.889 1.00 83.00 88 PHE A N 1
ATOM 632 C CA . PHE A 1 88 ? -4.538 10.404 1.984 1.00 83.00 88 PHE A CA 1
ATOM 633 C C . PHE A 1 88 ? -5.117 10.959 0.668 1.00 83.00 88 PHE A C 1
ATOM 635 O O . PHE A 1 88 ? -5.903 11.909 0.701 1.00 83.00 88 PHE A O 1
ATOM 642 N N . PRO A 1 89 ? -4.774 10.376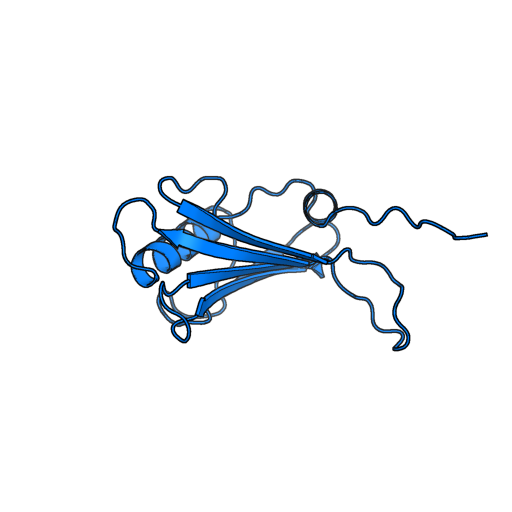 -0.496 1.00 88.75 89 PRO A N 1
ATOM 643 C CA . PRO A 1 89 ? -3.829 9.274 -0.673 1.00 88.75 89 PRO A CA 1
ATOM 644 C C . PRO A 1 89 ? -2.376 9.727 -0.460 1.00 88.75 89 PRO A C 1
ATOM 646 O O . PRO A 1 89 ? -1.928 10.691 -1.084 1.00 88.75 89 PRO A O 1
ATOM 649 N N . TYR A 1 90 ? -1.636 8.992 0.366 1.00 90.25 90 TYR A N 1
ATOM 650 C CA . TYR A 1 90 ? -0.201 9.181 0.520 1.00 90.25 90 TYR A CA 1
ATOM 651 C C . TYR A 1 90 ? 0.503 8.605 -0.701 1.00 90.25 90 TYR A C 1
ATOM 653 O O . TYR A 1 90 ? 0.135 7.539 -1.203 1.00 90.25 90 TYR A O 1
ATOM 661 N N . ARG A 1 91 ? 1.511 9.323 -1.195 1.00 91.56 91 ARG A N 1
ATOM 662 C CA . ARG A 1 91 ? 2.283 8.930 -2.372 1.00 91.56 91 ARG A CA 1
ATOM 663 C C . ARG A 1 91 ? 3.754 8.908 -2.025 1.00 91.56 91 ARG A C 1
ATOM 665 O O . ARG A 1 91 ? 4.257 9.890 -1.489 1.00 91.56 91 ARG A O 1
ATOM 672 N N . ALA A 1 92 ? 4.446 7.850 -2.417 1.00 90.00 92 ALA A N 1
ATOM 673 C CA . ALA A 1 92 ? 5.893 7.781 -2.314 1.00 90.00 92 ALA A CA 1
ATOM 674 C C . ALA A 1 92 ? 6.505 7.125 -3.545 1.00 90.00 92 ALA A C 1
ATOM 676 O O . ALA A 1 92 ? 5.830 6.430 -4.306 1.00 90.00 92 ALA A O 1
ATOM 677 N N . THR A 1 93 ? 7.794 7.360 -3.763 1.00 90.50 93 THR A N 1
ATOM 678 C CA . THR A 1 93 ? 8.510 6.754 -4.886 1.00 90.50 93 THR A CA 1
ATOM 679 C C . THR A 1 93 ? 9.839 6.171 -4.464 1.00 90.50 93 THR A C 1
ATOM 681 O O . THR A 1 93 ? 10.489 6.704 -3.575 1.00 90.50 93 THR A O 1
ATOM 684 N N . LYS A 1 94 ? 10.264 5.108 -5.136 1.00 87.25 94 LYS A N 1
ATOM 685 C CA . LYS A 1 94 ? 11.544 4.442 -4.892 1.00 87.25 94 LYS A CA 1
ATOM 686 C C . LYS A 1 94 ? 12.149 4.048 -6.232 1.00 87.25 94 LYS A C 1
ATOM 688 O O . LYS A 1 94 ? 11.416 3.762 -7.174 1.00 87.25 94 LYS A O 1
ATOM 693 N N . SER A 1 95 ? 13.469 4.050 -6.355 1.00 83.50 95 SER A N 1
ATOM 694 C CA . SER A 1 95 ? 14.115 3.429 -7.517 1.00 83.50 95 SER A CA 1
ATOM 695 C C . SER A 1 95 ? 13.978 1.912 -7.387 1.00 83.50 95 SER A C 1
ATOM 697 O O . SER A 1 95 ? 14.467 1.352 -6.411 1.00 83.50 95 SER A O 1
ATOM 699 N N . LEU A 1 96 ? 13.307 1.265 -8.339 1.00 75.94 96 LEU A N 1
ATOM 700 C CA . LEU A 1 96 ? 13.126 -0.191 -8.388 1.00 75.94 96 LEU A CA 1
ATOM 701 C C . LEU A 1 96 ? 13.751 -0.700 -9.681 1.00 75.94 96 LEU A C 1
ATOM 703 O O . LEU A 1 96 ? 13.667 -0.013 -10.686 1.00 75.94 96 LEU A O 1
ATOM 707 N N . PHE A 1 97 ? 14.363 -1.876 -9.723 1.00 63.38 97 PHE A N 1
ATOM 708 C CA . PHE A 1 97 ? 14.818 -2.404 -11.012 1.00 63.38 97 PHE A CA 1
ATOM 709 C C . PHE A 1 97 ? 13.597 -2.859 -11.843 1.00 63.38 97 PHE A C 1
ATOM 711 O O . PHE A 1 97 ? 12.762 -3.572 -11.295 1.00 63.38 97 PHE A O 1
ATOM 718 N N . PRO A 1 98 ? 13.436 -2.469 -13.130 1.00 60.84 98 PRO A N 1
ATOM 719 C CA . PRO A 1 98 ? 14.354 -1.711 -13.992 1.00 60.84 98 PRO A CA 1
ATOM 720 C C . PRO A 1 98 ? 14.125 -0.180 -14.079 1.00 60.84 98 PRO A C 1
ATOM 722 O O . PRO A 1 98 ? 14.798 0.470 -14.881 1.00 60.84 98 PRO A O 1
ATOM 725 N N . GLY A 1 99 ? 13.220 0.422 -13.302 1.00 73.56 99 GLY A N 1
ATOM 726 C CA . GLY A 1 99 ? 12.979 1.874 -13.310 1.00 73.56 99 GLY A CA 1
ATOM 727 C C . GLY A 1 99 ? 12.518 2.499 -11.980 1.00 73.56 99 GLY A C 1
ATOM 728 O O . GLY A 1 99 ? 13.302 2.651 -11.040 1.00 73.56 99 GLY A O 1
ATOM 729 N N . ARG A 1 100 ? 11.284 3.010 -11.913 1.00 83.75 100 ARG A N 1
ATOM 730 C CA . ARG A 1 100 ? 10.781 3.766 -10.746 1.00 83.75 100 ARG A CA 1
ATOM 731 C C . ARG A 1 100 ? 9.525 3.130 -10.169 1.00 83.75 100 ARG A C 1
ATOM 733 O O . ARG A 1 100 ? 8.490 3.073 -10.816 1.00 83.75 100 ARG A O 1
ATOM 740 N N . GLY A 1 101 ? 9.587 2.751 -8.904 1.00 85.88 101 GLY A N 1
ATOM 741 C CA . GLY A 1 101 ? 8.430 2.391 -8.104 1.00 85.88 101 GLY A CA 1
ATOM 742 C C . GLY A 1 101 ? 7.585 3.601 -7.718 1.00 85.88 101 GLY A C 1
ATOM 743 O O . GLY A 1 101 ? 8.114 4.640 -7.308 1.00 85.88 101 GLY A O 1
ATOM 744 N N . LEU A 1 102 ? 6.269 3.439 -7.788 1.00 88.00 102 LEU A N 1
ATOM 745 C CA . LEU A 1 102 ? 5.265 4.322 -7.209 1.00 88.00 102 LEU A CA 1
ATOM 746 C C . LEU A 1 102 ? 4.461 3.541 -6.169 1.00 88.00 102 LEU A C 1
ATOM 748 O O . LEU A 1 102 ? 3.823 2.548 -6.513 1.00 88.00 102 LEU A O 1
ATOM 752 N N . LEU A 1 103 ? 4.458 4.029 -4.932 1.00 88.56 103 LEU A N 1
ATOM 753 C CA . LEU A 1 103 ? 3.641 3.535 -3.832 1.00 88.56 103 LEU A CA 1
ATOM 754 C C . LEU A 1 103 ? 2.501 4.517 -3.566 1.00 88.56 103 LEU A C 1
ATOM 756 O O . LEU A 1 103 ? 2.720 5.729 -3.482 1.00 88.56 103 LEU A O 1
ATOM 760 N N . LEU A 1 104 ? 1.294 3.989 -3.405 1.00 90.75 104 LEU A N 1
ATOM 761 C CA . LEU A 1 104 ? 0.110 4.725 -2.989 1.00 90.75 104 LEU A CA 1
ATOM 762 C C . LEU A 1 104 ? -0.507 4.029 -1.777 1.00 90.75 104 LEU A C 1
ATOM 764 O O . LEU A 1 104 ? -0.750 2.824 -1.819 1.00 90.75 104 LEU A O 1
ATOM 768 N N . VAL A 1 105 ? -0.803 4.798 -0.732 1.00 90.56 105 VAL A N 1
ATOM 769 C CA . VAL A 1 105 ? -1.588 4.351 0.426 1.00 90.56 105 VAL A CA 1
ATOM 770 C C . VAL A 1 105 ? -2.842 5.211 0.487 1.00 90.56 105 VAL A C 1
ATOM 772 O O . VAL A 1 105 ? -2.756 6.434 0.600 1.00 90.56 105 VAL A O 1
ATOM 775 N N . ALA A 1 106 ? -4.016 4.601 0.384 1.00 91.31 106 ALA A N 1
ATOM 776 C CA . ALA A 1 106 ? -5.299 5.295 0.438 1.00 91.31 106 ALA A CA 1
ATOM 777 C C . ALA A 1 106 ? -6.237 4.618 1.438 1.00 91.31 106 ALA A C 1
ATOM 779 O O . ALA A 1 106 ? -6.115 3.426 1.691 1.00 91.31 106 ALA A O 1
ATOM 780 N N . ILE A 1 107 ? -7.199 5.365 1.974 1.00 89.81 107 ILE A N 1
ATOM 781 C CA . ILE A 1 107 ? -8.263 4.815 2.818 1.00 89.81 107 ILE A CA 1
ATOM 782 C C . ILE A 1 107 ? -9.551 4.846 2.007 1.00 89.81 107 ILE A C 1
ATOM 784 O O . ILE A 1 107 ? -9.991 5.911 1.570 1.00 89.81 107 ILE A O 1
ATOM 788 N N . HIS A 1 108 ? -10.151 3.679 1.789 1.00 84.94 108 HIS A N 1
ATOM 789 C CA . HIS A 1 108 ? -11.454 3.561 1.150 1.00 84.94 108 HIS A CA 1
ATOM 790 C C . HIS A 1 108 ? -12.525 3.408 2.229 1.00 84.94 108 HIS A C 1
ATOM 792 O O . HIS A 1 108 ? -12.719 2.334 2.796 1.00 84.94 108 HIS A O 1
ATOM 798 N N . ALA A 1 109 ? -13.187 4.522 2.540 1.00 71.81 109 ALA A N 1
ATOM 799 C CA . ALA A 1 109 ? -14.189 4.608 3.604 1.00 71.81 109 ALA A CA 1
ATOM 800 C C . ALA A 1 109 ? -15.626 4.296 3.137 1.00 71.81 109 ALA A C 1
ATOM 802 O O . ALA A 1 109 ? -16.548 4.318 3.948 1.00 71.81 109 ALA A O 1
ATOM 803 N N . GLU A 1 110 ? -15.840 4.048 1.840 1.00 66.50 110 GLU A N 1
ATOM 804 C CA . GLU A 1 110 ? -17.190 3.957 1.259 1.00 66.50 110 GLU A CA 1
ATOM 805 C C . GLU A 1 110 ? -17.886 2.609 1.513 1.00 66.50 110 GLU A C 1
ATOM 807 O O . GLU A 1 110 ? -19.111 2.536 1.429 1.00 66.50 110 GLU A O 1
ATOM 812 N N . GLU A 1 111 ? -17.147 1.562 1.890 1.00 59.50 111 GLU A N 1
ATOM 813 C CA . GLU A 1 111 ? -17.703 0.257 2.259 1.00 59.50 111 GLU A CA 1
ATOM 814 C C . GLU A 1 111 ? -17.202 -0.157 3.650 1.00 59.50 111 GLU A C 1
ATOM 816 O O . GLU A 1 111 ? -15.995 -0.304 3.830 1.00 59.50 111 GLU A O 1
ATOM 821 N N . PRO A 1 112 ? -18.077 -0.361 4.654 1.00 63.78 112 PRO A N 1
ATOM 822 C CA . PRO A 1 112 ? -17.663 -0.970 5.909 1.00 63.78 112 PRO A CA 1
ATOM 823 C C . PRO A 1 112 ? -17.374 -2.478 5.720 1.00 63.78 112 PRO A C 1
ATOM 825 O O . PRO A 1 112 ? -18.183 -3.177 5.104 1.00 63.78 112 PRO A O 1
ATOM 828 N N . PRO A 1 113 ? -16.278 -3.015 6.295 1.00 67.44 113 PRO A N 1
ATOM 829 C CA . PRO A 1 113 ? -15.262 -2.296 7.063 1.00 67.44 113 PRO A CA 1
ATOM 830 C C . PRO A 1 113 ? -14.378 -1.443 6.148 1.00 67.44 113 PRO A C 1
ATOM 832 O O . PRO A 1 113 ? -13.936 -1.925 5.107 1.00 67.44 113 PRO A O 1
ATOM 835 N N . ALA A 1 114 ? -14.116 -0.199 6.565 1.00 79.38 114 ALA A N 1
ATOM 836 C CA . ALA A 1 114 ? -13.221 0.701 5.848 1.00 79.38 114 ALA A CA 1
ATOM 837 C C . ALA A 1 114 ? -11.851 0.034 5.658 1.00 79.38 114 ALA A C 1
ATOM 839 O O . ALA A 1 114 ? -11.332 -0.611 6.572 1.00 79.38 114 ALA A O 1
ATOM 840 N N . ARG A 1 115 ? -11.295 0.158 4.451 1.00 86.56 115 ARG A N 1
ATOM 841 C CA . ARG A 1 115 ? -10.106 -0.591 4.024 1.00 86.56 115 ARG A CA 1
ATOM 842 C C . ARG A 1 115 ? -8.962 0.352 3.711 1.00 86.56 115 ARG A C 1
ATOM 844 O O . ARG A 1 115 ? -9.178 1.443 3.186 1.00 86.56 115 ARG A O 1
ATOM 851 N N . VAL A 1 116 ? -7.742 -0.101 3.961 1.00 88.88 116 VAL A N 1
ATOM 852 C CA . VAL A 1 116 ? -6.543 0.559 3.451 1.00 88.88 116 VAL A CA 1
ATOM 853 C C . VAL A 1 116 ? -6.183 -0.071 2.115 1.00 88.88 116 VAL A C 1
ATOM 855 O O . VAL A 1 116 ? -5.985 -1.278 2.015 1.00 88.88 116 VAL A O 1
ATOM 858 N N . VAL A 1 117 ? -6.116 0.744 1.072 1.00 89.25 117 VAL A N 1
ATOM 859 C CA . VAL A 1 117 ? -5.713 0.330 -0.269 1.00 89.25 117 VAL A CA 1
ATOM 860 C C . VAL A 1 117 ? -4.242 0.667 -0.447 1.00 89.25 117 VAL A C 1
ATOM 862 O O . VAL A 1 117 ? -3.864 1.840 -0.494 1.00 89.25 117 VAL A O 1
ATOM 865 N N . LEU A 1 118 ? -3.418 -0.369 -0.561 1.00 88.06 118 LEU A N 1
ATOM 866 C CA . LEU A 1 118 ? -2.002 -0.256 -0.881 1.00 88.06 118 LEU A CA 1
ATOM 867 C C . LEU A 1 118 ? -1.808 -0.584 -2.357 1.00 88.06 118 LEU A C 1
ATOM 869 O O . LEU A 1 118 ? -2.113 -1.692 -2.790 1.00 88.06 118 LEU A O 1
ATOM 873 N N . THR A 1 119 ? -1.303 0.367 -3.135 1.00 87.88 119 THR A N 1
ATOM 874 C CA . THR A 1 119 ? -0.966 0.151 -4.547 1.00 87.88 119 THR A CA 1
ATOM 875 C C . THR A 1 119 ? 0.516 0.369 -4.767 1.00 87.88 119 THR A C 1
ATOM 877 O O . THR A 1 119 ? 1.061 1.392 -4.365 1.00 87.88 119 THR A O 1
ATOM 880 N N . LEU A 1 120 ? 1.154 -0.560 -5.462 1.00 85.00 120 LEU A N 1
ATOM 881 C CA . LEU A 1 120 ? 2.537 -0.467 -5.889 1.00 85.00 120 LEU A CA 1
ATOM 882 C C . LEU A 1 120 ? 2.616 -0.680 -7.396 1.00 85.00 120 LEU A C 1
ATOM 884 O O . LEU A 1 120 ? 2.054 -1.641 -7.906 1.00 85.00 120 LEU A O 1
ATOM 888 N N . SER A 1 121 ? 3.307 0.203 -8.109 1.00 82.94 121 SER A N 1
ATOM 889 C CA . SER A 1 121 ? 3.549 0.078 -9.552 1.00 82.94 121 SER A CA 1
ATOM 890 C C . SER A 1 121 ? 5.025 0.273 -9.867 1.00 82.94 121 SER A C 1
ATOM 892 O O . SER A 1 121 ? 5.625 1.202 -9.330 1.00 82.94 121 SER A O 1
ATOM 894 N N . ALA A 1 122 ? 5.605 -0.549 -10.742 1.00 79.38 122 ALA A N 1
ATOM 895 C CA . ALA A 1 122 ? 6.979 -0.364 -11.223 1.00 79.38 122 ALA A CA 1
ATOM 896 C C . ALA A 1 122 ? 6.997 0.177 -12.660 1.00 79.38 122 ALA A C 1
ATOM 898 O O . ALA A 1 122 ? 6.542 -0.485 -13.589 1.00 79.38 122 ALA A O 1
ATOM 899 N N . HIS A 1 123 ? 7.504 1.400 -12.819 1.00 71.31 123 HIS A N 1
ATOM 900 C CA . HIS A 1 123 ? 7.604 2.138 -14.079 1.00 71.31 123 HIS A CA 1
ATOM 901 C C . HIS A 1 123 ? 8.928 1.945 -14.805 1.00 71.31 123 HIS A C 1
ATOM 903 O O . HIS A 1 123 ? 9.959 1.887 -14.101 1.00 71.31 123 HIS A O 1
#

Sequence (123 aa):
MTGCTSGTPASEALDGEPLAWDQIEGVEVVDEAVVDGSTGGLTGKPSYPTVTRHLVPADGSTPEELAERLIDQSVEQGWDGQSPPAQFPYRATKSLFPGRGLLLVAIHAEEPPARVVLTLSAH

Secondary structure (DSSP, 8-state):
------PPPHHHHTTTPPPTTTT-TTEEEEEEEEE---S--TT-PPPPPEEEEEEEESSS--HHHHHHHHHHHHHHTT-EESS-TTPSSEEEEEEETTEEEEEEEEEE-SSSSPEEEEEEEE-

Organism: NCBI:txid2248773

Radius of gyration: 15.25 Å; chains: 1; bounding box: 32×37×48 Å

pLDDT: mean 74.32, std 16.09, range [34.09, 91.56]

Foldseek 3Di:
DDPPPPQQWLCVVQVVLQALCNPDPQKDWPDKDWDGQDCDDPPSDGDFTKIKTWIDGRPPDAQLVVLLSSVVSCVVSVWAWPDDRSDPQTWTWDATPPGIKIWTWHWQVPDPVITIMIMITDD